Protein AF-A0A242K2K5-F1 (afdb_monomer)

Structure (mmCIF, N/CA/C/O backbone):
data_AF-A0A242K2K5-F1
#
_entry.id   AF-A0A242K2K5-F1
#
loop_
_atom_site.group_PDB
_atom_site.id
_atom_site.type_symbol
_atom_site.label_atom_id
_atom_site.label_alt_id
_atom_site.label_comp_id
_atom_site.label_asym_id
_atom_site.label_entity_id
_atom_site.label_seq_id
_atom_site.pdbx_PDB_ins_code
_atom_site.Cartn_x
_atom_site.Cartn_y
_atom_site.Cartn_z
_atom_site.occupancy
_atom_site.B_iso_or_equiv
_atom_site.auth_seq_id
_atom_site.auth_comp_id
_atom_site.auth_asym_id
_atom_site.auth_atom_id
_atom_site.pdbx_PDB_model_num
ATOM 1 N N . MET A 1 1 ? 14.936 3.794 -12.060 1.00 76.62 1 MET A N 1
ATOM 2 C CA . MET A 1 1 ? 13.485 3.927 -11.841 1.00 76.62 1 MET A CA 1
ATOM 3 C C . MET A 1 1 ? 12.733 3.167 -12.925 1.00 76.62 1 MET A C 1
ATOM 5 O O . MET A 1 1 ? 13.070 3.338 -14.094 1.00 76.62 1 MET A O 1
ATOM 9 N N . GLU A 1 2 ? 11.782 2.322 -12.540 1.00 84.19 2 GLU A N 1
ATOM 10 C CA . GLU A 1 2 ? 10.901 1.520 -13.400 1.00 84.19 2 GLU A CA 1
ATOM 11 C C . GLU A 1 2 ? 9.464 1.632 -12.854 1.00 84.19 2 GLU A C 1
ATOM 13 O O . GLU A 1 2 ? 9.261 1.518 -11.647 1.00 84.19 2 GLU A O 1
ATOM 18 N N . LEU A 1 3 ? 8.475 1.900 -13.717 1.00 87.56 3 LEU A N 1
ATOM 19 C CA . LEU A 1 3 ? 7.049 1.927 -13.362 1.00 87.56 3 LEU A CA 1
ATOM 20 C C . LEU A 1 3 ? 6.342 0.788 -14.097 1.00 87.56 3 LEU A C 1
ATOM 22 O O . LEU A 1 3 ? 6.282 0.780 -15.325 1.00 87.56 3 LEU A O 1
ATOM 26 N N . THR A 1 4 ? 5.782 -0.156 -13.345 1.00 87.19 4 THR A N 1
ATOM 27 C CA . THR A 1 4 ? 5.014 -1.283 -13.886 1.00 87.19 4 THR A CA 1
ATOM 28 C C . THR A 1 4 ? 3.540 -1.108 -13.565 1.00 87.19 4 THR A C 1
ATOM 30 O O . THR A 1 4 ? 3.153 -1.106 -12.400 1.00 87.19 4 THR A O 1
ATOM 33 N N . ILE A 1 5 ? 2.700 -1.003 -14.591 1.00 87.81 5 ILE A N 1
ATOM 34 C CA . ILE A 1 5 ? 1.245 -0.951 -14.429 1.00 87.81 5 ILE A CA 1
ATOM 35 C C . ILE A 1 5 ? 0.679 -2.352 -14.629 1.00 87.81 5 ILE A C 1
ATOM 37 O O . ILE A 1 5 ? 0.925 -2.993 -15.650 1.00 87.81 5 ILE A O 1
ATOM 41 N N . TYR A 1 6 ? -0.095 -2.824 -13.658 1.00 84.62 6 TYR A N 1
ATOM 42 C CA . TYR A 1 6 ? -0.685 -4.155 -13.676 1.00 84.62 6 TYR A CA 1
ATOM 43 C C . TYR A 1 6 ? -2.082 -4.160 -13.055 1.00 84.62 6 TYR A C 1
ATOM 45 O O . TYR A 1 6 ? -2.455 -3.268 -12.293 1.00 84.62 6 TYR A O 1
ATOM 53 N N . PHE A 1 7 ? -2.861 -5.185 -13.388 1.00 85.38 7 PHE A N 1
ATOM 54 C CA . PHE A 1 7 ? -4.141 -5.456 -12.748 1.00 85.38 7 PHE A CA 1
ATOM 55 C C . PHE A 1 7 ? -3.933 -6.501 -11.652 1.00 85.38 7 PHE A C 1
ATOM 57 O O . PHE A 1 7 ? -3.407 -7.579 -11.927 1.00 85.38 7 PHE A O 1
ATOM 64 N N . ASP A 1 8 ? -4.308 -6.187 -10.412 1.00 80.12 8 ASP A N 1
ATOM 65 C CA . ASP A 1 8 ? -4.069 -7.061 -9.253 1.00 80.12 8 ASP A CA 1
ATOM 66 C C . ASP A 1 8 ? -5.226 -8.037 -8.959 1.00 80.12 8 ASP A C 1
ATOM 68 O O . ASP A 1 8 ? -5.185 -8.767 -7.970 1.00 80.12 8 ASP A O 1
ATOM 72 N N . GLY A 1 9 ? -6.251 -8.049 -9.817 1.00 78.69 9 GLY A N 1
ATOM 73 C CA . GLY A 1 9 ? -7.481 -8.823 -9.649 1.00 78.69 9 GLY A CA 1
ATOM 74 C C . GLY A 1 9 ? -8.670 -7.991 -9.166 1.00 78.69 9 GLY A C 1
ATOM 75 O O . GLY A 1 9 ? -9.808 -8.403 -9.377 1.00 78.69 9 GLY A O 1
ATOM 76 N N . GLN A 1 10 ? -8.430 -6.811 -8.587 1.00 86.50 10 GLN A N 1
ATOM 77 C CA . GLN A 1 10 ? -9.483 -5.910 -8.111 1.00 86.50 10 GLN A CA 1
ATOM 78 C C . GLN A 1 10 ? -9.345 -4.499 -8.696 1.00 86.50 10 GLN A C 1
ATOM 80 O O . GLN A 1 10 ? -10.337 -3.905 -9.114 1.00 86.50 10 GLN A O 1
ATOM 85 N N . TYR A 1 11 ? -8.121 -3.979 -8.778 1.00 88.94 11 TYR A N 1
ATOM 86 C CA . TYR A 1 11 ? -7.806 -2.645 -9.269 1.00 88.94 11 TYR A CA 1
ATOM 87 C C . TYR A 1 11 ? -6.583 -2.645 -10.183 1.00 88.94 11 TYR A C 1
ATOM 89 O O . TYR A 1 11 ? -5.674 -3.474 -10.090 1.00 88.94 11 TYR A O 1
ATOM 97 N N . TRP A 1 12 ? -6.514 -1.634 -11.040 1.00 88.94 12 TRP A N 1
ATOM 98 C CA . TRP A 1 12 ? -5.271 -1.281 -11.706 1.00 88.94 12 TRP A CA 1
ATOM 99 C C . TRP A 1 12 ? -4.341 -0.580 -10.720 1.00 88.94 12 TRP A C 1
ATOM 101 O O . TRP A 1 12 ? -4.732 0.365 -10.035 1.00 88.94 12 T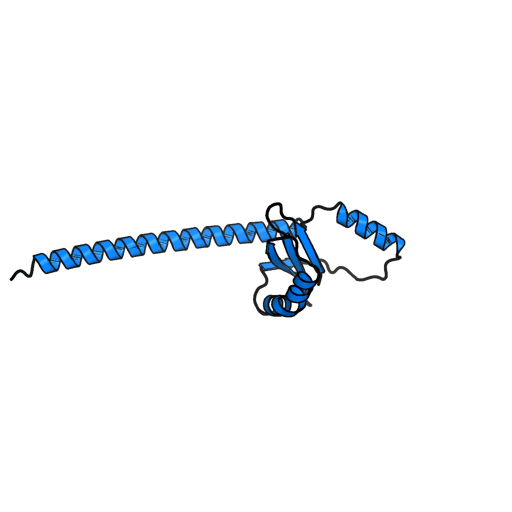RP A O 1
ATOM 111 N N . SER A 1 13 ? -3.112 -1.075 -10.629 1.00 85.69 13 SER A N 1
ATOM 112 C CA . SER A 1 13 ? -2.079 -0.590 -9.717 1.00 85.69 13 SER A CA 1
ATOM 113 C C . SER A 1 13 ? -0.781 -0.317 -10.478 1.00 85.69 13 SER A C 1
ATOM 115 O O . SER A 1 13 ? -0.438 -1.031 -11.419 1.00 85.69 13 SER A O 1
ATOM 117 N N . GLY A 1 14 ? -0.058 0.718 -10.063 1.00 88.56 14 GLY A N 1
ATOM 118 C CA . GLY A 1 14 ? 1.305 1.016 -10.486 1.00 88.56 14 GLY A CA 1
ATOM 119 C C . GLY A 1 14 ? 2.298 0.587 -9.414 1.00 88.56 14 GLY A C 1
ATOM 120 O O . GLY A 1 14 ? 2.125 0.921 -8.243 1.00 88.56 14 GLY A O 1
ATOM 121 N N . LEU A 1 15 ? 3.330 -0.152 -9.803 1.00 86.00 15 LEU A N 1
ATOM 122 C CA . LEU A 1 15 ? 4.491 -0.451 -8.974 1.00 86.00 15 LEU A CA 1
ATOM 123 C C . LEU A 1 15 ? 5.654 0.419 -9.434 1.00 86.00 15 LEU A C 1
ATOM 125 O O . LEU A 1 15 ? 6.105 0.287 -10.569 1.00 86.00 15 LEU A O 1
ATOM 129 N N . VAL A 1 16 ? 6.128 1.290 -8.556 1.00 87.69 16 VAL A N 1
ATOM 130 C CA . VAL A 1 16 ? 7.328 2.095 -8.771 1.00 87.69 16 VAL A CA 1
ATOM 131 C C . VA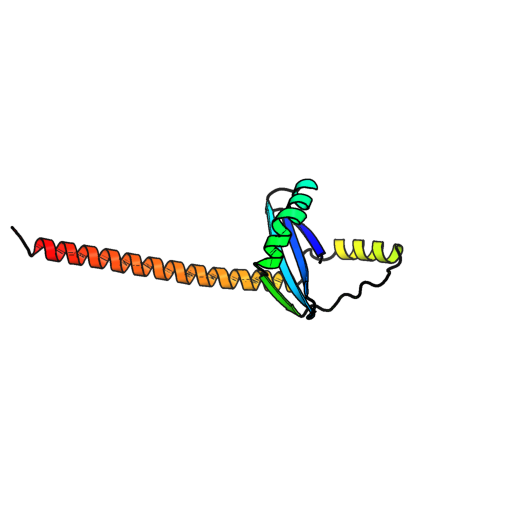L A 1 16 ? 8.490 1.378 -8.102 1.00 87.69 16 VAL A C 1
ATOM 133 O O . VAL A 1 16 ? 8.455 1.149 -6.895 1.00 87.69 16 VAL A O 1
ATOM 136 N N . GLU A 1 17 ? 9.518 1.049 -8.876 1.00 84.31 17 GLU A N 1
ATOM 137 C CA . GLU A 1 17 ? 10.789 0.513 -8.396 1.00 84.31 17 GLU A CA 1
ATOM 138 C C . GLU A 1 17 ? 11.903 1.536 -8.661 1.00 84.31 17 GLU A C 1
ATOM 140 O O . GLU A 1 17 ? 12.149 1.958 -9.796 1.00 84.31 17 GLU A O 1
ATOM 145 N N . TYR A 1 18 ? 12.606 1.949 -7.613 1.00 82.50 18 TYR A N 1
ATOM 146 C CA . TYR A 1 18 ? 13.728 2.881 -7.688 1.00 82.50 18 TYR A CA 1
ATOM 147 C C . TYR A 1 18 ? 14.920 2.307 -6.931 1.00 82.50 18 TYR A C 1
ATOM 149 O O . TYR A 1 18 ? 14.761 1.783 -5.837 1.00 82.50 18 TYR A O 1
ATOM 157 N N . GLN A 1 19 ? 16.112 2.385 -7.519 1.00 77.06 19 GLN A N 1
ATOM 158 C CA . GLN A 1 19 ? 17.344 1.990 -6.848 1.00 77.06 19 GLN A CA 1
ATOM 159 C C . GLN A 1 19 ? 18.119 3.259 -6.527 1.00 77.06 19 GLN A C 1
ATOM 161 O O . GLN A 1 19 ? 18.359 4.069 -7.423 1.00 77.06 19 GLN A O 1
ATOM 166 N N . ASP A 1 20 ? 18.432 3.433 -5.249 1.00 72.50 20 ASP A N 1
ATOM 167 C CA . ASP A 1 20 ? 19.157 4.593 -4.747 1.00 72.50 20 ASP A CA 1
ATOM 168 C C . ASP A 1 20 ? 20.665 4.480 -5.021 1.00 72.50 20 ASP A C 1
ATOM 170 O O . ASP A 1 20 ? 21.157 3.395 -5.339 1.00 72.50 20 ASP A O 1
ATOM 174 N N . ALA A 1 21 ? 21.406 5.577 -4.841 1.00 70.44 21 ALA A N 1
ATOM 175 C CA . ALA A 1 21 ? 22.858 5.636 -5.060 1.00 70.44 21 ALA A CA 1
ATOM 176 C C . ALA A 1 21 ? 23.649 4.622 -4.207 1.00 70.44 21 ALA A C 1
ATOM 178 O O . ALA A 1 21 ? 24.749 4.216 -4.564 1.00 70.44 21 ALA A O 1
ATOM 179 N N . GLU A 1 22 ? 23.067 4.171 -3.097 1.00 69.69 22 GLU A N 1
ATOM 180 C CA . GLU A 1 22 ? 23.636 3.161 -2.200 1.00 69.69 22 GLU A CA 1
ATOM 181 C C . GLU A 1 22 ? 23.213 1.718 -2.556 1.00 69.69 22 GLU A C 1
ATOM 183 O O . GLU A 1 22 ? 23.386 0.788 -1.768 1.00 69.69 22 GLU A O 1
ATOM 188 N N . GLY A 1 23 ? 22.599 1.508 -3.725 1.00 69.38 23 GLY A N 1
ATOM 189 C CA . GLY A 1 23 ? 22.162 0.192 -4.207 1.00 69.38 23 GLY A CA 1
ATOM 190 C C . GLY A 1 23 ? 20.876 -0.331 -3.555 1.00 69.38 23 GLY A C 1
ATOM 191 O O . GLY A 1 23 ? 20.467 -1.473 -3.792 1.00 69.38 23 GLY A O 1
ATOM 192 N N . ARG A 1 24 ? 20.208 0.496 -2.747 1.00 72.25 24 ARG A N 1
ATOM 193 C CA . ARG A 1 24 ? 18.983 0.143 -2.025 1.00 72.25 24 ARG A CA 1
ATOM 194 C C . ARG A 1 24 ? 17.776 0.220 -2.957 1.00 72.25 24 ARG A C 1
ATOM 196 O O . ARG A 1 24 ? 17.517 1.264 -3.548 1.00 72.25 24 ARG A O 1
ATOM 203 N N . LEU A 1 25 ? 17.049 -0.885 -3.111 1.00 74.69 25 LEU A N 1
ATOM 204 C CA . LEU A 1 25 ? 15.814 -0.941 -3.887 1.00 74.69 25 LEU A CA 1
ATOM 205 C C . LEU A 1 25 ? 14.661 -0.452 -3.017 1.00 74.69 25 LEU A C 1
ATOM 207 O O . LEU A 1 25 ? 14.316 -1.087 -2.020 1.00 74.69 25 LEU A O 1
ATOM 211 N N . ARG A 1 26 ? 14.060 0.653 -3.436 1.00 78.75 26 ARG A N 1
ATOM 212 C CA . ARG A 1 26 ? 12.859 1.228 -2.858 1.00 78.75 26 ARG A CA 1
ATOM 213 C C . ARG A 1 26 ? 11.668 0.950 -3.766 1.00 78.75 26 ARG A C 1
ATOM 215 O O . ARG A 1 26 ? 11.752 1.097 -4.989 1.00 78.75 26 ARG A O 1
ATOM 222 N N . VAL A 1 27 ? 10.561 0.533 -3.162 1.00 80.81 27 VAL A N 1
ATOM 223 C CA . VAL A 1 27 ? 9.347 0.150 -3.888 1.00 80.81 27 VAL A CA 1
ATOM 224 C C . VAL A 1 27 ? 8.146 0.906 -3.331 1.00 80.81 27 VAL A C 1
ATOM 226 O O . VAL A 1 27 ? 7.993 1.021 -2.117 1.00 80.81 27 VAL A O 1
ATOM 229 N N . HIS A 1 28 ? 7.283 1.402 -4.214 1.00 84.00 28 HIS A N 1
ATOM 230 C CA . HIS A 1 28 ? 6.015 2.028 -3.847 1.00 84.00 28 HIS A CA 1
ATOM 231 C C . HIS A 1 28 ? 4.883 1.495 -4.724 1.00 84.00 28 HIS A C 1
ATOM 233 O O . HIS A 1 28 ? 5.035 1.345 -5.938 1.00 84.00 28 HIS A O 1
ATOM 239 N N . ARG A 1 29 ? 3.727 1.213 -4.114 1.00 85.56 29 ARG A N 1
ATOM 240 C CA . ARG A 1 29 ? 2.533 0.753 -4.827 1.00 85.56 29 ARG A CA 1
ATOM 241 C C . ARG A 1 29 ? 1.468 1.844 -4.821 1.00 85.56 29 ARG A C 1
ATOM 243 O O . ARG A 1 29 ? 0.890 2.142 -3.783 1.00 85.56 29 ARG A O 1
ATOM 250 N N . HIS A 1 30 ? 1.121 2.323 -6.007 1.00 85.94 30 HIS A N 1
ATOM 251 C CA . HIS A 1 30 ? 0.012 3.240 -6.225 1.00 85.94 30 HIS A CA 1
ATOM 252 C C . HIS A 1 30 ? -1.209 2.500 -6.793 1.00 85.94 30 HIS A C 1
ATOM 254 O O . HIS A 1 30 ? -1.065 1.625 -7.645 1.00 85.94 30 HIS A O 1
ATOM 260 N N . VAL A 1 31 ? -2.420 2.829 -6.340 1.00 88.69 31 VAL A N 1
ATOM 261 C CA . VAL A 1 31 ? -3.668 2.230 -6.843 1.00 88.69 31 VAL A CA 1
ATOM 262 C C . VAL A 1 31 ? -4.413 3.265 -7.681 1.00 88.69 31 VAL A C 1
ATOM 264 O O . VAL A 1 31 ? -4.855 4.278 -7.151 1.00 88.69 31 VAL A O 1
ATOM 267 N N . PHE A 1 32 ? -4.583 2.979 -8.974 1.00 86.69 32 PHE A N 1
ATOM 268 C CA . PHE A 1 32 ? -5.352 3.805 -9.913 1.00 86.69 32 PHE A CA 1
ATOM 269 C C . PHE A 1 32 ? -6.858 3.513 -9.852 1.00 86.69 32 PHE A C 1
ATOM 271 O O . PHE A 1 32 ? -7.675 4.366 -10.188 1.00 86.69 32 PHE A O 1
ATOM 278 N N . GLY A 1 33 ? -7.243 2.308 -9.421 1.00 88.81 33 GLY A N 1
ATOM 279 C CA . GLY A 1 33 ? -8.640 1.877 -9.394 1.00 88.81 33 GLY A CA 1
ATOM 280 C C . GLY A 1 33 ? -9.059 1.274 -10.735 1.00 88.81 33 GLY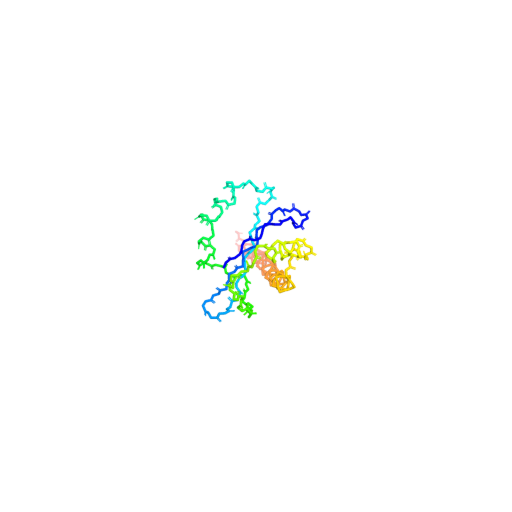 A C 1
AT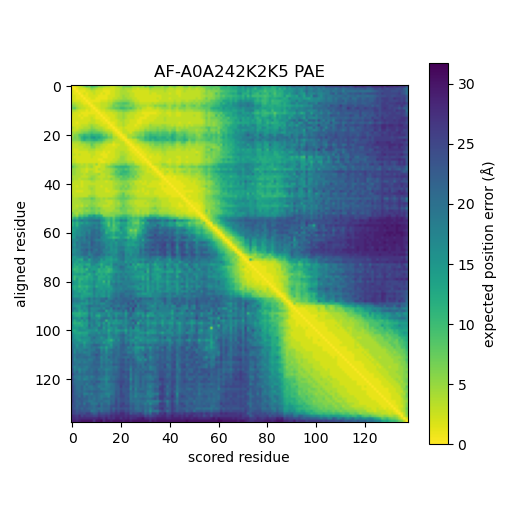OM 281 O O . GLY A 1 33 ? -8.786 0.102 -10.996 1.00 88.81 33 GLY A O 1
ATOM 282 N N . SER A 1 34 ? -9.726 2.057 -11.585 1.00 86.06 34 SER A N 1
ATOM 283 C CA . SER A 1 34 ? -10.064 1.649 -12.957 1.00 86.06 34 SER A CA 1
ATOM 284 C C . SER A 1 34 ? -8.832 1.631 -13.863 1.00 86.06 34 SER A C 1
ATOM 286 O O . SER A 1 34 ? -7.791 2.177 -13.509 1.00 86.06 34 SER A O 1
ATOM 288 N N . LYS A 1 35 ? -8.951 1.025 -15.054 1.00 89.31 35 LYS A N 1
ATOM 289 C CA . LYS A 1 35 ? -7.866 1.016 -16.046 1.00 89.31 35 LYS A CA 1
ATOM 290 C C . LYS A 1 35 ? -7.410 2.454 -16.331 1.00 89.31 35 LYS A C 1
ATOM 292 O O . LYS A 1 35 ? -8.228 3.215 -16.851 1.00 89.31 35 LYS A O 1
ATOM 297 N N . PRO A 1 36 ? -6.161 2.828 -15.993 1.00 89.25 36 PRO A N 1
ATOM 298 C CA . PRO A 1 36 ? -5.694 4.190 -16.188 1.00 89.25 36 PRO A CA 1
ATOM 299 C C . PRO A 1 36 ? -5.559 4.466 -17.683 1.00 89.25 36 PRO A C 1
ATOM 301 O O . PRO A 1 36 ? -5.128 3.596 -18.448 1.00 89.25 36 PRO A O 1
ATOM 304 N N . LYS A 1 37 ? -5.947 5.669 -18.101 1.00 91.00 37 LYS A N 1
ATOM 305 C CA . LYS A 1 37 ? -5.594 6.191 -19.422 1.00 91.00 37 LYS A CA 1
ATOM 306 C C . LYS A 1 37 ? -4.166 6.721 -19.382 1.00 91.00 37 LYS A C 1
ATOM 308 O O . LYS A 1 37 ? -3.648 7.023 -18.309 1.00 91.00 37 LYS A O 1
ATOM 313 N N . ASP A 1 38 ? -3.565 6.921 -20.547 1.00 88.00 38 ASP A N 1
ATOM 314 C CA . ASP A 1 38 ? -2.196 7.443 -20.646 1.00 88.00 38 ASP A CA 1
ATOM 315 C C . ASP A 1 38 ? -2.036 8.783 -19.903 1.00 88.00 38 ASP A C 1
ATOM 317 O O . ASP A 1 38 ? -1.074 8.967 -19.167 1.00 88.00 38 ASP A O 1
ATOM 321 N N . GLN A 1 39 ? -3.047 9.657 -19.968 1.00 89.12 39 GLN A N 1
ATOM 322 C CA . GLN A 1 39 ? -3.088 10.926 -19.226 1.00 89.12 39 GLN A CA 1
ATOM 323 C C . GLN A 1 39 ? -3.121 10.748 -17.701 1.00 89.12 39 GLN A C 1
ATOM 325 O O . GLN A 1 39 ? -2.596 11.576 -16.963 1.00 89.12 39 GLN A O 1
ATOM 330 N N . ASP A 1 40 ? -3.760 9.686 -17.205 1.00 86.12 40 ASP A N 1
ATOM 331 C CA . ASP A 1 40 ? -3.806 9.400 -15.768 1.00 86.12 40 ASP A CA 1
ATOM 332 C C . ASP A 1 40 ? -2.444 8.918 -15.268 1.00 86.12 40 ASP A C 1
ATOM 334 O O . ASP A 1 40 ? -2.034 9.250 -14.155 1.00 86.12 40 ASP A O 1
ATOM 338 N N . VAL A 1 41 ? -1.734 8.160 -16.108 1.00 87.56 41 VAL A N 1
ATOM 339 C CA . VAL A 1 41 ? -0.365 7.714 -15.840 1.00 87.56 41 VAL A CA 1
ATOM 340 C C . VAL A 1 41 ? 0.598 8.896 -15.874 1.00 87.56 41 VAL A C 1
ATOM 342 O O . VAL A 1 41 ? 1.411 9.036 -14.967 1.00 87.56 41 VAL A O 1
ATOM 345 N N . GLU A 1 42 ? 0.487 9.762 -16.879 1.00 88.19 42 GLU A N 1
ATOM 346 C CA . GLU A 1 42 ? 1.313 10.964 -17.008 1.00 88.19 42 GLU A CA 1
ATOM 347 C C . GLU A 1 42 ? 1.125 11.898 -15.811 1.00 88.19 42 GLU A C 1
ATOM 349 O O . GLU A 1 42 ? 2.098 12.265 -15.157 1.00 88.19 42 GLU A O 1
ATOM 354 N N . ARG A 1 43 ? -0.127 12.183 -15.437 1.00 88.94 43 ARG A N 1
ATOM 355 C CA . ARG A 1 43 ? -0.442 12.991 -14.253 1.00 88.94 43 ARG A CA 1
ATOM 356 C C . ARG A 1 43 ? 0.138 12.387 -12.977 1.00 88.94 43 ARG A C 1
ATOM 358 O O . ARG A 1 43 ? 0.705 13.100 -12.157 1.00 88.94 43 ARG A O 1
ATOM 365 N N . PHE A 1 44 ? 0.049 11.067 -12.818 1.00 88.81 44 PHE A N 1
ATOM 366 C CA . PHE A 1 44 ? 0.685 10.385 -11.693 1.00 88.81 44 PHE A CA 1
ATOM 367 C C . PHE A 1 44 ? 2.209 10.580 -11.684 1.00 88.81 44 PHE A C 1
ATOM 369 O O . PHE A 1 44 ? 2.768 10.865 -10.628 1.00 88.81 44 PHE A O 1
ATOM 376 N N . ILE A 1 45 ? 2.872 10.456 -12.837 1.00 88.25 45 ILE A N 1
ATOM 377 C CA . ILE A 1 45 ? 4.326 10.636 -12.959 1.00 88.25 45 ILE A CA 1
ATOM 378 C C . ILE A 1 45 ? 4.739 12.081 -12.654 1.00 88.25 45 ILE A C 1
ATOM 380 O O . ILE A 1 45 ? 5.761 12.287 -12.008 1.00 88.25 45 ILE A O 1
ATOM 384 N N . CYS A 1 46 ? 3.975 13.072 -13.109 1.00 87.38 46 CYS A N 1
ATOM 385 C CA . CYS A 1 46 ? 4.334 14.479 -12.948 1.00 87.38 46 CYS A CA 1
ATOM 386 C C . CYS A 1 46 ? 4.005 15.033 -11.559 1.00 87.38 46 CYS A C 1
ATOM 388 O O . CYS A 1 46 ? 4.797 15.793 -11.015 1.00 87.38 46 CYS A O 1
ATOM 390 N N . GLU A 1 47 ? 2.851 14.675 -10.998 1.00 86.44 47 GLU A N 1
ATOM 391 C CA . GLU A 1 47 ? 2.334 15.319 -9.785 1.00 86.44 47 GLU A CA 1
ATOM 392 C C . GLU A 1 47 ? 2.585 14.471 -8.538 1.00 86.44 47 GLU A C 1
ATOM 394 O O . GLU A 1 47 ? 3.117 14.959 -7.550 1.00 86.44 47 GLU A O 1
ATOM 399 N N . ARG A 1 48 ? 2.247 13.177 -8.579 1.00 83.00 48 ARG A N 1
ATOM 400 C CA . ARG A 1 48 ? 2.308 12.318 -7.384 1.00 83.00 48 ARG A CA 1
ATOM 401 C C . ARG A 1 48 ? 3.652 11.649 -7.164 1.00 83.00 48 ARG A C 1
ATOM 403 O O . ARG A 1 48 ? 4.033 11.397 -6.025 1.00 83.00 48 ARG A O 1
ATOM 410 N N . LEU A 1 49 ? 4.331 11.259 -8.237 1.00 84.75 49 LEU A N 1
ATOM 411 C CA . LEU A 1 49 ? 5.579 10.513 -8.132 1.00 84.75 49 LEU A CA 1
ATOM 412 C C . LEU A 1 49 ? 6.672 11.303 -7.390 1.00 84.75 49 LEU A C 1
ATOM 414 O O . LEU A 1 49 ? 7.302 10.692 -6.530 1.00 84.75 49 LEU A O 1
ATOM 418 N N . PRO A 1 50 ? 6.873 12.617 -7.627 1.00 84.12 50 PRO A N 1
ATOM 419 C CA . PRO A 1 50 ? 7.851 13.401 -6.872 1.00 84.12 50 PRO A CA 1
ATOM 420 C C . PRO A 1 50 ? 7.547 13.429 -5.367 1.00 84.12 50 PRO A C 1
ATOM 422 O O . PRO A 1 50 ? 8.434 13.160 -4.564 1.00 84.12 50 PRO A O 1
ATOM 425 N N . GLU A 1 51 ? 6.279 13.627 -4.987 1.00 81.56 51 GLU A N 1
ATOM 426 C CA . GLU A 1 51 ? 5.838 13.624 -3.582 1.00 81.56 51 GLU A CA 1
ATOM 427 C C . GLU A 1 51 ? 6.143 12.286 -2.886 1.00 81.56 51 GLU A C 1
ATOM 429 O O . GLU A 1 51 ? 6.610 12.237 -1.746 1.00 81.56 51 GLU A O 1
ATOM 434 N N . ILE A 1 52 ? 5.914 11.175 -3.592 1.00 77.81 52 ILE A N 1
ATOM 435 C CA . ILE A 1 52 ? 6.216 9.824 -3.106 1.00 77.81 52 ILE A CA 1
ATOM 436 C C . ILE A 1 52 ? 7.727 9.625 -2.938 1.00 77.81 52 ILE A C 1
ATOM 438 O O . ILE A 1 52 ? 8.158 8.997 -1.969 1.00 77.81 52 ILE A O 1
ATOM 442 N N . MET A 1 53 ? 8.535 10.159 -3.860 1.00 75.06 53 MET A N 1
ATOM 443 C CA . MET A 1 53 ? 9.992 10.037 -3.796 1.00 75.06 53 MET A CA 1
ATOM 444 C C . MET A 1 53 ? 10.594 10.780 -2.598 1.00 75.06 53 MET A C 1
ATOM 446 O O . MET A 1 53 ? 11.612 10.329 -2.066 1.00 75.06 53 MET A O 1
ATOM 450 N N . GLU A 1 54 ? 9.960 11.864 -2.156 1.00 71.56 54 GLU A N 1
ATOM 451 C CA . GLU A 1 54 ? 10.404 12.672 -1.016 1.00 71.56 54 GLU A CA 1
ATOM 452 C C . GLU A 1 54 ? 9.948 12.115 0.341 1.00 71.56 54 GLU A C 1
ATOM 454 O O . GLU A 1 54 ? 10.667 12.272 1.328 1.00 71.56 54 GLU A O 1
ATOM 459 N N . THR A 1 55 ? 8.792 11.441 0.403 1.00 63.31 55 THR A N 1
ATOM 460 C CA . THR A 1 55 ? 8.082 11.257 1.683 1.00 63.31 55 THR A CA 1
ATOM 461 C C . THR A 1 55 ? 7.960 9.808 2.161 1.00 63.31 55 THR A C 1
ATOM 463 O O . THR A 1 55 ? 8.047 9.578 3.363 1.00 63.31 55 THR A O 1
ATOM 466 N N . ASP A 1 56 ? 7.761 8.818 1.278 1.00 55.84 56 ASP A N 1
ATOM 467 C CA . ASP A 1 56 ? 7.294 7.492 1.722 1.00 55.84 56 ASP A CA 1
ATOM 468 C C . ASP A 1 56 ? 7.750 6.335 0.814 1.00 55.84 56 ASP A C 1
ATOM 470 O O . ASP A 1 56 ? 7.176 6.042 -0.243 1.00 55.84 56 ASP A O 1
ATOM 474 N N . TRP A 1 57 ? 8.771 5.606 1.274 1.00 64.31 57 TRP A N 1
ATOM 475 C CA . TRP A 1 57 ? 9.260 4.390 0.626 1.00 64.31 57 TRP A CA 1
ATOM 476 C C . TRP A 1 57 ? 8.931 3.166 1.477 1.00 64.31 57 TRP A C 1
ATOM 478 O O . TRP A 1 57 ? 9.359 3.054 2.621 1.00 64.31 57 TRP A O 1
ATOM 488 N N . HIS A 1 58 ? 8.167 2.229 0.909 1.00 54.97 58 HIS A N 1
ATOM 489 C CA . HIS A 1 58 ? 7.507 1.174 1.685 1.00 54.97 58 HIS A CA 1
ATOM 490 C C . HIS A 1 58 ? 8.431 0.044 2.151 1.00 54.97 58 HIS A C 1
ATOM 492 O O . HIS A 1 58 ? 8.041 -0.723 3.027 1.00 54.97 58 HIS A O 1
ATOM 498 N N . SER A 1 59 ? 9.613 -0.118 1.553 1.00 54.75 59 SER A N 1
ATOM 499 C CA . SER A 1 59 ? 10.583 -1.135 1.965 1.00 54.75 59 SER A CA 1
ATOM 500 C C . SER A 1 59 ? 11.939 -0.890 1.309 1.00 54.75 59 SER A C 1
ATOM 502 O O . SER A 1 59 ? 12.011 -0.453 0.157 1.00 54.75 59 SER A O 1
ATOM 504 N N . GLU A 1 60 ? 12.996 -1.199 2.052 1.00 52.34 60 GLU A N 1
ATOM 505 C CA . GLU A 1 60 ? 14.392 -1.106 1.650 1.00 52.34 60 GLU A CA 1
ATOM 506 C C . GLU A 1 60 ? 14.939 -2.527 1.477 1.00 52.34 60 GLU A C 1
ATOM 508 O O . GLU A 1 60 ? 15.204 -3.234 2.446 1.00 52.34 60 GLU A O 1
ATOM 513 N N . ILE A 1 61 ? 15.085 -2.980 0.233 1.00 51.38 61 ILE A N 1
ATOM 514 C CA . ILE A 1 61 ? 15.657 -4.300 -0.063 1.00 51.38 61 ILE A CA 1
ATOM 515 C C . ILE A 1 61 ? 17.000 -4.088 -0.754 1.00 51.38 61 ILE A C 1
ATOM 517 O O . ILE A 1 61 ? 17.105 -3.244 -1.639 1.00 51.38 61 ILE A O 1
ATOM 521 N N . LYS A 1 62 ? 18.040 -4.871 -0.429 1.00 46.31 62 LYS A N 1
ATOM 522 C CA . LYS A 1 62 ? 19.273 -4.877 -1.240 1.00 46.31 62 LYS A CA 1
ATOM 523 C C . LYS A 1 62 ? 18.933 -5.259 -2.690 1.00 46.31 62 LYS A C 1
ATOM 525 O O . LYS A 1 62 ? 18.525 -6.396 -2.984 1.00 46.31 62 LYS A O 1
ATOM 530 N N . GLY A 1 63 ? 19.043 -4.276 -3.580 1.00 46.47 63 GLY A N 1
ATOM 531 C CA . GLY A 1 63 ? 18.875 -4.432 -5.015 1.00 46.47 63 GLY A CA 1
ATOM 532 C C . GLY A 1 63 ? 20.197 -4.852 -5.640 1.00 46.47 63 GLY A C 1
ATOM 533 O O . GLY A 1 63 ? 21.245 -4.328 -5.281 1.00 46.47 63 GLY A O 1
ATOM 534 N N . GLU A 1 64 ? 20.156 -5.798 -6.572 1.00 46.88 64 GLU A N 1
ATOM 535 C CA . GLU A 1 64 ? 21.283 -6.002 -7.483 1.00 46.88 64 GLU A CA 1
ATOM 536 C C . GLU A 1 64 ? 21.201 -4.915 -8.553 1.00 46.88 64 GLU A C 1
ATOM 538 O O . GLU A 1 64 ? 20.147 -4.723 -9.166 1.00 46.88 64 GLU A O 1
ATOM 543 N N . GLU A 1 65 ? 22.288 -4.172 -8.730 1.00 46.34 65 GLU A N 1
ATOM 544 C CA . GLU A 1 65 ? 22.397 -3.112 -9.724 1.00 46.34 65 GLU A CA 1
ATOM 545 C C . GLU A 1 65 ? 22.274 -3.712 -11.132 1.00 46.34 65 GLU A C 1
ATOM 547 O O . GLU A 1 65 ? 23.089 -4.529 -11.564 1.00 46.34 65 GLU A O 1
ATOM 552 N N . LYS A 1 66 ? 21.202 -3.366 -11.853 1.0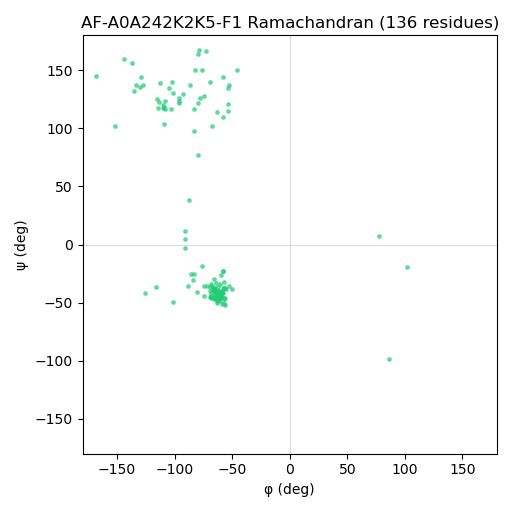0 51.62 66 LYS A N 1
ATOM 553 C CA . LYS A 1 66 ? 21.043 -3.785 -13.251 1.00 51.62 66 LYS A CA 1
ATOM 554 C C . LYS A 1 66 ? 21.821 -2.815 -14.135 1.00 51.62 66 LYS A C 1
ATOM 556 O O . LYS A 1 66 ? 21.299 -1.759 -14.495 1.00 51.62 66 LYS A O 1
ATOM 561 N N . GLU A 1 67 ? 23.037 -3.191 -14.522 1.00 48.25 67 GLU A N 1
ATOM 562 C CA . GLU A 1 67 ? 23.812 -2.451 -15.521 1.00 48.25 67 GLU A CA 1
ATOM 563 C C . GLU A 1 67 ? 23.002 -2.267 -16.816 1.00 48.25 67 GLU A C 1
ATOM 565 O O . GLU A 1 67 ? 22.574 -3.227 -17.472 1.00 48.25 67 GLU A O 1
ATOM 570 N N . ARG A 1 68 ? 22.789 -1.006 -17.206 1.00 50.91 68 ARG A N 1
ATOM 571 C CA . ARG A 1 68 ? 22.136 -0.641 -18.469 1.00 50.91 68 ARG A CA 1
ATOM 572 C C . ARG A 1 68 ? 23.143 -0.751 -19.609 1.00 50.91 68 ARG A C 1
ATOM 574 O O . ARG A 1 68 ? 23.671 0.244 -20.091 1.00 50.91 68 ARG A O 1
ATOM 581 N N . THR A 1 69 ? 23.413 -1.976 -20.039 1.00 55.47 69 THR A N 1
ATOM 582 C CA . THR A 1 69 ? 24.203 -2.226 -21.250 1.00 55.47 69 THR A CA 1
ATOM 583 C C . THR A 1 69 ? 23.367 -1.964 -22.506 1.00 55.47 69 THR A C 1
ATOM 585 O O . THR A 1 69 ? 22.144 -2.128 -22.512 1.00 55.47 69 THR A O 1
ATOM 588 N N . THR A 1 70 ? 24.009 -1.553 -23.599 1.00 59.31 70 THR A N 1
ATOM 589 C CA . TH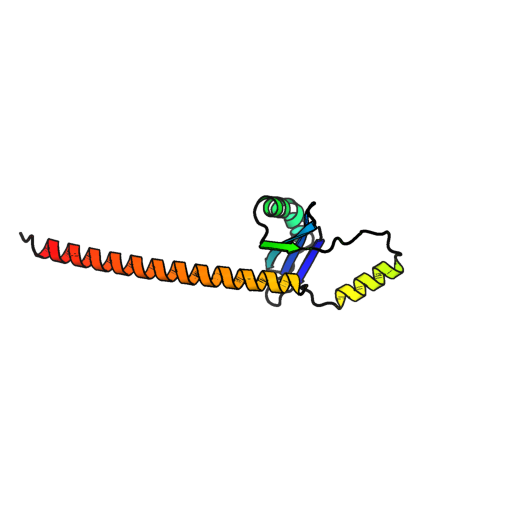R A 1 70 ? 23.374 -1.414 -24.916 1.00 59.31 70 THR A CA 1
ATOM 590 C C . THR A 1 70 ? 22.991 -2.801 -25.438 1.00 59.31 70 THR A C 1
ATOM 592 O O . THR A 1 70 ? 23.823 -3.585 -25.892 1.00 59.31 70 THR A O 1
ATOM 595 N N . ILE A 1 71 ? 21.705 -3.143 -25.337 1.00 69.12 71 ILE A N 1
ATOM 596 C CA . ILE A 1 71 ? 21.178 -4.455 -25.722 1.00 69.12 71 ILE A CA 1
ATOM 597 C C . ILE A 1 71 ? 20.701 -4.411 -27.177 1.00 69.12 71 ILE A C 1
ATOM 599 O O . ILE A 1 71 ? 19.901 -3.561 -27.556 1.00 69.12 71 ILE A O 1
ATOM 603 N N . ASN A 1 72 ? 21.141 -5.378 -27.987 1.00 84.25 72 ASN A N 1
ATOM 604 C CA . ASN A 1 72 ? 20.686 -5.546 -29.371 1.00 84.25 72 ASN A CA 1
ATOM 605 C C . ASN A 1 72 ? 19.137 -5.613 -29.453 1.00 84.25 72 ASN A C 1
ATOM 607 O O . ASN A 1 72 ? 18.536 -6.354 -28.665 1.00 84.25 72 ASN A O 1
ATOM 611 N N . PRO A 1 73 ? 18.483 -4.945 -30.426 1.00 78.94 73 PRO A N 1
ATOM 612 C CA . PRO A 1 73 ? 17.020 -4.903 -30.553 1.00 78.94 73 PRO A CA 1
ATOM 613 C C . PRO A 1 73 ? 16.329 -6.276 -30.510 1.00 78.94 73 PRO A C 1
ATOM 615 O O . PRO A 1 73 ? 15.300 -6.446 -29.856 1.00 78.94 73 PRO A O 1
ATOM 618 N N . LYS A 1 74 ? 16.933 -7.309 -31.113 1.00 81.75 74 LYS A N 1
ATOM 619 C CA . LYS A 1 74 ? 16.396 -8.682 -31.088 1.00 81.75 74 LYS A CA 1
ATOM 620 C C . LYS A 1 74 ? 16.432 -9.292 -29.683 1.00 81.75 74 LYS A C 1
ATOM 622 O O . LYS A 1 74 ? 15.540 -10.046 -29.294 1.00 81.75 74 LYS A O 1
ATOM 627 N N . ARG A 1 75 ? 17.466 -8.970 -28.900 1.00 79.25 75 ARG A N 1
ATOM 628 C CA . ARG A 1 75 ? 17.602 -9.397 -27.499 1.00 79.25 75 ARG A CA 1
ATOM 629 C C . ARG A 1 75 ? 16.651 -8.610 -26.592 1.00 79.25 75 ARG A C 1
ATOM 631 O O . ARG A 1 75 ? 16.073 -9.214 -25.693 1.00 79.25 75 ARG A O 1
ATOM 638 N N . MET A 1 76 ? 16.414 -7.329 -26.879 1.00 76.50 76 MET A N 1
ATOM 639 C CA . MET A 1 76 ? 15.411 -6.503 -26.195 1.00 76.50 76 MET A CA 1
ATOM 640 C C . MET A 1 76 ? 13.997 -7.067 -26.389 1.00 76.50 76 MET A C 1
ATOM 642 O O . MET A 1 76 ? 13.289 -7.292 -25.412 1.00 76.50 76 MET A O 1
ATOM 646 N N . GLN A 1 77 ? 13.615 -7.419 -27.621 1.00 74.12 77 GLN A N 1
ATOM 647 C CA . GLN A 1 77 ? 12.303 -8.012 -27.907 1.00 74.12 77 GLN A CA 1
ATOM 648 C C . GLN A 1 77 ? 12.089 -9.350 -27.175 1.00 74.12 77 GLN A C 1
ATOM 650 O O . GLN A 1 77 ? 11.020 -9.591 -26.610 1.00 74.12 77 GLN A O 1
ATOM 655 N N . ARG A 1 78 ? 13.123 -10.202 -27.117 1.00 78.38 78 ARG A N 1
ATOM 656 C CA . ARG A 1 78 ? 13.097 -11.458 -26.345 1.00 78.38 78 ARG A CA 1
ATOM 657 C C . ARG A 1 78 ? 12.977 -11.217 -24.839 1.00 78.38 78 ARG A C 1
ATOM 659 O O . ARG A 1 78 ? 12.258 -11.950 -24.168 1.00 78.38 78 ARG A O 1
ATOM 666 N N . LEU A 1 79 ? 13.664 -10.207 -24.298 1.00 76.94 79 LEU A N 1
ATOM 667 C CA . LEU A 1 79 ? 13.561 -9.828 -22.885 1.00 76.94 79 LEU A CA 1
ATOM 668 C C . LEU A 1 79 ? 12.161 -9.317 -22.538 1.00 76.94 79 LEU A C 1
ATOM 670 O O . LEU A 1 79 ? 11.615 -9.751 -21.527 1.00 76.94 79 LEU A O 1
ATOM 674 N N . LEU A 1 80 ? 11.555 -8.496 -23.400 1.00 69.25 80 LEU A N 1
ATOM 675 C CA . LEU A 1 80 ? 10.176 -8.025 -23.242 1.00 69.25 80 LEU A CA 1
ATOM 676 C C . LEU A 1 80 ? 9.179 -9.191 -23.246 1.00 69.25 80 LEU A C 1
ATOM 678 O O . LEU A 1 80 ? 8.328 -9.275 -22.367 1.00 69.25 80 LEU A O 1
ATOM 682 N N . GLN A 1 81 ? 9.305 -10.138 -24.183 1.00 74.81 81 GLN A N 1
ATOM 683 C CA . GLN A 1 81 ? 8.474 -11.351 -24.194 1.00 74.81 81 GLN A CA 1
ATOM 684 C C . GLN A 1 81 ? 8.689 -12.209 -22.939 1.00 74.81 81 GLN A C 1
ATOM 686 O O . GLN A 1 81 ? 7.732 -12.706 -22.352 1.00 74.81 81 GLN A O 1
ATOM 691 N N . LYS A 1 82 ? 9.938 -12.341 -22.480 1.00 75.31 82 LYS A N 1
ATOM 692 C CA . LYS A 1 82 ? 10.261 -13.072 -21.251 1.00 75.31 82 LYS A CA 1
ATOM 693 C C . LYS A 1 82 ? 9.693 -12.382 -20.010 1.00 75.31 82 LYS A C 1
ATOM 695 O O . LYS A 1 82 ? 9.257 -13.079 -19.106 1.00 75.31 82 LYS A O 1
ATOM 700 N N . GLN A 1 83 ? 9.689 -11.049 -19.952 1.00 66.38 83 GLN A N 1
ATOM 701 C CA . GLN A 1 83 ? 9.069 -10.283 -18.866 1.00 66.38 83 GLN A CA 1
ATOM 702 C C . GLN A 1 83 ? 7.543 -10.385 -18.884 1.00 66.38 83 GLN A C 1
ATOM 704 O O . GLN A 1 83 ? 6.964 -10.581 -17.824 1.00 66.38 83 GLN A O 1
ATOM 709 N N . LYS A 1 84 ? 6.900 -10.361 -20.061 1.00 62.19 84 LYS A N 1
ATOM 710 C CA . LYS A 1 84 ? 5.447 -10.590 -20.186 1.00 62.19 84 LYS A CA 1
ATOM 711 C C . LYS A 1 84 ? 4.999 -11.935 -19.601 1.00 62.19 84 LYS A C 1
ATOM 713 O O . LYS A 1 84 ? 3.897 -12.027 -19.080 1.00 62.19 84 LYS A O 1
ATOM 718 N N . ASN A 1 85 ? 5.861 -12.951 -19.672 1.00 65.81 85 ASN A N 1
ATOM 719 C CA . ASN A 1 85 ? 5.584 -14.298 -19.165 1.00 65.81 85 ASN A CA 1
ATOM 720 C C . ASN A 1 85 ? 6.030 -14.514 -17.707 1.00 65.81 85 ASN A C 1
ATOM 722 O O . ASN A 1 85 ? 5.837 -15.603 -17.167 1.00 65.81 85 ASN A O 1
ATOM 726 N N . LYS A 1 86 ? 6.667 -13.524 -17.070 1.00 65.00 86 LYS A N 1
ATOM 727 C CA . LYS A 1 86 ? 7.006 -13.593 -15.645 1.00 65.00 86 LYS A CA 1
ATOM 728 C C . LYS A 1 86 ? 5.789 -13.196 -14.804 1.00 65.00 86 LYS A C 1
ATOM 730 O O . LYS A 1 86 ? 4.994 -12.369 -15.247 1.00 65.00 86 LYS A O 1
ATOM 735 N N . PRO A 1 87 ? 5.649 -13.740 -13.582 1.00 61.84 87 PRO A N 1
ATOM 736 C CA . PRO A 1 87 ? 4.669 -13.225 -12.636 1.00 61.84 87 PRO A CA 1
ATOM 737 C C . PRO A 1 87 ? 4.875 -11.715 -12.446 1.00 61.84 87 PRO A C 1
ATOM 739 O O . PRO A 1 87 ? 6.006 -11.251 -12.305 1.00 61.84 87 PRO A O 1
ATOM 742 N N . LEU A 1 88 ? 3.766 -10.968 -12.463 1.00 58.72 88 LEU A N 1
ATOM 743 C CA . LEU A 1 88 ? 3.716 -9.496 -12.464 1.00 58.72 88 LEU A CA 1
ATOM 744 C C . LEU A 1 88 ? 4.429 -8.851 -11.266 1.00 58.72 88 LEU A C 1
ATOM 746 O O . LEU A 1 88 ? 4.822 -7.692 -11.326 1.00 58.72 88 LEU A O 1
ATOM 750 N N . LEU A 1 89 ? 4.590 -9.602 -10.178 1.00 59.88 89 LEU A N 1
ATOM 751 C CA . LEU A 1 89 ? 5.259 -9.172 -8.961 1.00 59.88 89 LEU A CA 1
ATOM 752 C C . LEU A 1 89 ? 6.517 -10.014 -8.759 1.00 59.88 89 LEU A C 1
ATOM 754 O O . LEU A 1 89 ? 6.441 -11.242 -8.688 1.00 59.88 89 LEU A O 1
ATOM 758 N N . SER A 1 90 ? 7.662 -9.345 -8.616 1.00 69.94 90 SER A N 1
ATOM 759 C CA . SER A 1 90 ? 8.891 -9.976 -8.131 1.00 69.94 90 SER A CA 1
ATOM 760 C C . SER A 1 90 ? 8.653 -10.592 -6.751 1.00 69.94 90 SER A C 1
ATOM 762 O O . SER A 1 90 ? 7.950 -10.005 -5.928 1.00 69.94 90 SER A O 1
ATOM 764 N N . THR A 1 91 ? 9.279 -11.733 -6.454 1.00 72.12 91 THR A N 1
ATOM 765 C CA . THR A 1 91 ? 9.212 -12.373 -5.128 1.00 72.12 91 THR A CA 1
ATOM 766 C C . THR A 1 91 ? 9.587 -11.392 -4.013 1.00 72.12 91 THR A C 1
ATOM 768 O O . THR A 1 91 ? 8.962 -11.385 -2.960 1.00 72.12 91 THR A O 1
ATOM 771 N N . LYS A 1 92 ? 10.545 -10.491 -4.274 1.00 70.00 92 LYS A N 1
ATOM 772 C CA . LYS A 1 92 ? 10.950 -9.427 -3.340 1.00 70.00 92 LYS A CA 1
ATOM 773 C C . LYS A 1 92 ? 9.816 -8.429 -3.066 1.00 70.00 92 LYS A C 1
ATOM 775 O O . LYS A 1 92 ? 9.547 -8.111 -1.914 1.00 70.00 92 LYS A O 1
ATOM 780 N N . ALA A 1 93 ? 9.112 -7.990 -4.109 1.00 68.75 93 ALA A N 1
ATOM 781 C CA . ALA A 1 93 ? 7.966 -7.092 -3.973 1.00 68.75 93 ALA A CA 1
ATOM 782 C C . ALA A 1 93 ? 6.790 -7.775 -3.251 1.00 68.75 93 ALA A C 1
ATOM 784 O O . ALA A 1 93 ? 6.124 -7.150 -2.430 1.00 68.75 93 ALA A O 1
ATOM 785 N N . GLN A 1 94 ? 6.560 -9.070 -3.503 1.00 74.06 94 GLN A N 1
ATOM 786 C CA . GLN A 1 94 ? 5.544 -9.847 -2.784 1.00 74.06 94 GLN A CA 1
ATOM 787 C C . GLN A 1 94 ? 5.852 -9.943 -1.283 1.00 74.06 94 GLN A C 1
ATOM 789 O O . GLN A 1 94 ? 4.943 -9.768 -0.473 1.00 74.06 94 GLN A O 1
ATOM 794 N N . LEU A 1 95 ? 7.120 -10.170 -0.918 1.00 76.06 95 LEU A N 1
ATOM 795 C CA . LEU A 1 95 ? 7.560 -10.216 0.479 1.00 76.06 95 LEU A CA 1
ATOM 796 C C . LEU A 1 95 ? 7.369 -8.865 1.184 1.00 76.06 95 LEU A C 1
ATOM 798 O O . LEU A 1 95 ? 6.760 -8.833 2.249 1.00 76.06 95 LEU A O 1
ATOM 802 N N . ALA A 1 96 ? 7.778 -7.754 0.562 1.00 73.25 96 ALA A N 1
ATOM 803 C CA . ALA A 1 96 ? 7.593 -6.417 1.138 1.00 73.25 96 ALA A CA 1
ATOM 804 C C . ALA A 1 96 ? 6.111 -6.064 1.367 1.00 73.25 96 ALA A C 1
ATOM 806 O O . ALA A 1 96 ? 5.736 -5.540 2.415 1.00 73.25 96 ALA A O 1
ATOM 807 N N . ILE A 1 97 ? 5.236 -6.399 0.411 1.00 78.19 97 ILE A N 1
ATOM 808 C CA . ILE A 1 97 ? 3.788 -6.173 0.551 1.00 78.19 97 ILE A CA 1
ATOM 809 C C . ILE A 1 97 ? 3.202 -7.025 1.690 1.00 78.19 97 ILE A C 1
ATOM 811 O O . ILE A 1 97 ? 2.292 -6.577 2.394 1.00 78.19 97 ILE A O 1
ATOM 815 N N . ALA A 1 98 ? 3.686 -8.258 1.867 1.00 80.81 98 ALA A N 1
ATOM 816 C CA . ALA A 1 98 ? 3.247 -9.132 2.951 1.00 80.81 98 ALA A CA 1
ATOM 817 C C . ALA A 1 98 ? 3.659 -8.581 4.325 1.00 80.81 98 ALA A C 1
ATOM 819 O O . ALA A 1 98 ? 2.805 -8.472 5.206 1.00 80.81 98 ALA A O 1
ATOM 820 N N . GLU A 1 99 ? 4.913 -8.154 4.476 1.00 84.94 99 GLU A N 1
ATOM 821 C CA . GLU A 1 99 ? 5.436 -7.552 5.708 1.00 84.94 99 GLU A CA 1
ATOM 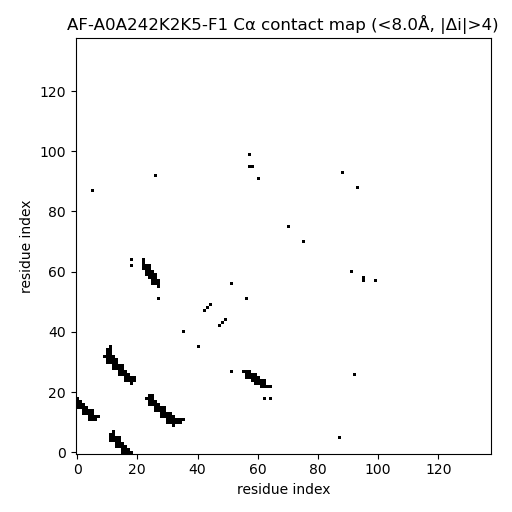822 C C . GLU A 1 99 ? 4.646 -6.294 6.106 1.00 84.94 99 GLU A C 1
ATOM 824 O O . GLU A 1 99 ? 4.180 -6.168 7.241 1.00 84.94 99 GLU A O 1
ATOM 829 N N . GLN A 1 100 ? 4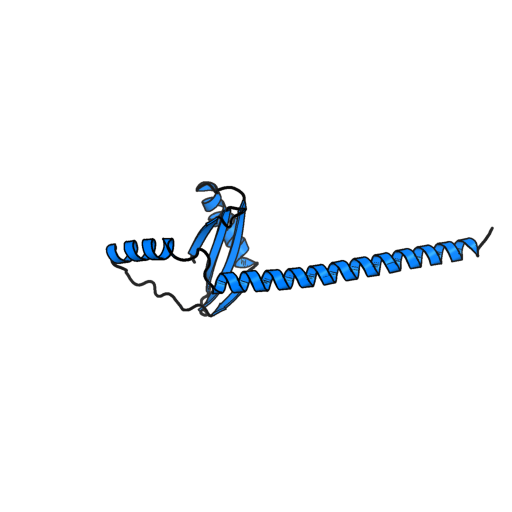.362 -5.413 5.141 1.00 81.56 100 GLN A N 1
ATOM 830 C CA . GLN A 1 100 ? 3.551 -4.218 5.382 1.00 81.56 100 GLN A CA 1
ATOM 831 C C . GLN A 1 100 ? 2.130 -4.564 5.860 1.00 81.56 100 GLN A C 1
ATOM 833 O O . GLN A 1 100 ? 1.584 -3.921 6.762 1.00 81.56 100 GLN A O 1
ATOM 838 N N . ARG A 1 101 ? 1.500 -5.587 5.266 1.00 83.06 101 ARG A N 1
ATOM 839 C CA . ARG A 1 101 ? 0.161 -6.035 5.684 1.00 83.06 101 ARG A CA 1
ATOM 840 C C . ARG A 1 101 ? 0.156 -6.535 7.125 1.00 83.06 101 ARG A C 1
ATOM 842 O O . ARG A 1 101 ? -0.827 -6.306 7.834 1.00 83.06 101 ARG A O 1
ATOM 849 N N . GLU A 1 102 ? 1.216 -7.207 7.562 1.00 90.00 102 GLU A N 1
ATOM 850 C CA . GLU A 1 102 ? 1.345 -7.657 8.947 1.00 90.00 102 GLU A CA 1
ATOM 851 C C . GLU A 1 102 ? 1.527 -6.487 9.913 1.00 90.00 102 GLU A C 1
ATOM 853 O O . GLU A 1 102 ? 0.811 -6.436 10.918 1.00 90.00 102 GLU A O 1
ATOM 858 N N . ALA A 1 103 ? 2.376 -5.512 9.579 1.00 89.69 103 ALA A N 1
ATOM 859 C CA . ALA A 1 103 ? 2.568 -4.304 10.381 1.00 89.69 103 ALA A CA 1
ATOM 860 C C . ALA A 1 103 ? 1.241 -3.552 10.603 1.00 89.69 103 ALA A C 1
ATOM 862 O O . ALA A 1 103 ? 0.805 -3.365 11.743 1.00 89.69 103 ALA A O 1
ATOM 863 N N . LEU A 1 104 ? 0.508 -3.258 9.522 1.00 92.19 104 LEU A N 1
ATOM 864 C CA . LEU A 1 104 ? -0.795 -2.581 9.591 1.00 92.19 104 LEU A CA 1
ATOM 865 C C . LEU A 1 104 ? -1.837 -3.379 10.391 1.00 92.19 104 LEU A C 1
ATOM 867 O O . LEU A 1 104 ? -2.700 -2.813 11.068 1.00 92.19 104 LEU A O 1
ATOM 871 N N . LYS A 1 105 ? -1.789 -4.715 10.327 1.00 93.69 105 LYS A N 1
ATOM 872 C CA . LYS A 1 105 ? -2.678 -5.583 11.111 1.00 93.69 105 LYS A CA 1
ATOM 873 C C . LYS A 1 105 ? -2.383 -5.476 12.607 1.00 93.69 105 LYS A C 1
ATOM 875 O O . LYS A 1 105 ? -3.329 -5.487 13.399 1.00 93.69 105 LYS A O 1
ATOM 880 N N . GLN A 1 106 ? -1.113 -5.386 12.998 1.00 91.75 106 GLN A N 1
ATOM 881 C CA . GLN A 1 106 ? -0.730 -5.213 14.400 1.00 91.75 106 GLN A CA 1
ATOM 882 C C . GLN A 1 106 ? -1.122 -3.831 14.920 1.00 91.75 106 GLN A C 1
ATOM 884 O O . GLN A 1 106 ? -1.759 -3.741 15.972 1.00 91.75 106 GLN A O 1
ATOM 889 N N . GLU A 1 107 ? -0.862 -2.774 14.151 1.00 92.31 107 GLU A N 1
ATOM 890 C CA . GLU A 1 107 ? -1.273 -1.412 14.505 1.00 92.31 107 GLU A CA 1
ATOM 891 C C . GLU A 1 107 ? -2.785 -1.312 14.715 1.00 92.31 107 GLU A C 1
ATOM 893 O O . GLU A 1 107 ? -3.240 -0.814 15.745 1.00 92.31 107 GLU A O 1
ATOM 898 N N . ARG A 1 108 ? -3.591 -1.875 13.804 1.00 93.31 108 ARG A N 1
ATOM 899 C CA . ARG A 1 108 ? -5.058 -1.912 13.947 1.00 93.31 108 ARG A CA 1
ATOM 900 C C . ARG A 1 108 ? -5.516 -2.634 15.210 1.00 93.31 108 ARG A C 1
ATOM 902 O O . ARG A 1 108 ? -6.472 -2.202 15.856 1.00 93.31 108 ARG A O 1
ATOM 909 N N . LYS A 1 109 ? -4.869 -3.743 15.577 1.00 93.31 109 LYS A N 1
ATOM 910 C CA . LYS A 1 109 ? -5.188 -4.457 16.824 1.00 93.31 109 LYS A CA 1
ATOM 911 C C . LYS A 1 109 ? -4.873 -3.599 18.045 1.00 93.31 109 LYS A C 1
ATOM 913 O O . LYS A 1 109 ? -5.684 -3.553 18.970 1.00 93.31 109 LYS A O 1
ATOM 918 N N . HIS A 1 110 ? -3.725 -2.926 18.037 1.00 92.44 110 HIS A N 1
ATOM 919 C CA . HIS A 1 110 ? -3.300 -2.052 19.123 1.00 92.44 110 HIS A CA 1
ATOM 920 C C . HIS A 1 110 ? -4.258 -0.865 19.295 1.00 92.44 110 HIS A C 1
ATOM 922 O O . HIS A 1 110 ? -4.799 -0.664 20.383 1.00 92.44 110 HIS A O 1
ATOM 928 N N . THR A 1 111 ? -4.573 -0.151 18.212 1.00 93.69 111 THR A N 1
ATOM 929 C CA . THR A 1 111 ? -5.507 0.986 18.244 1.00 93.69 111 THR A CA 1
ATOM 930 C C . THR A 1 111 ? -6.902 0.566 18.700 1.00 93.69 111 THR A C 1
ATOM 932 O O . THR A 1 111 ? -7.478 1.196 19.586 1.00 93.69 111 THR A O 1
ATOM 935 N N . THR A 1 112 ? -7.421 -0.555 18.189 1.00 94.00 112 THR A N 1
ATOM 936 C CA . THR A 1 112 ? -8.731 -1.088 18.603 1.00 94.00 112 THR A CA 1
ATOM 937 C C . THR A 1 112 ? -8.754 -1.446 20.092 1.00 94.00 112 THR A C 1
ATOM 939 O O . THR A 1 112 ? -9.749 -1.203 20.782 1.00 94.00 112 THR A O 1
ATOM 942 N N . ARG A 1 113 ? -7.665 -2.027 20.616 1.00 94.06 113 ARG A N 1
ATOM 943 C CA . ARG A 1 113 ? -7.544 -2.365 22.040 1.00 94.06 113 ARG A CA 1
ATOM 944 C C . ARG A 1 113 ? -7.553 -1.108 22.910 1.00 94.06 113 ARG A C 1
ATOM 946 O O . ARG A 1 113 ? -8.306 -1.081 23.884 1.00 94.06 113 ARG A O 1
ATOM 953 N N . ASN A 1 114 ? -6.791 -0.083 22.533 1.00 93.31 114 ASN A N 1
ATOM 954 C CA . ASN A 1 114 ? -6.707 1.176 23.276 1.00 93.31 114 ASN A CA 1
ATOM 955 C C . ASN A 1 114 ? -8.057 1.896 23.306 1.00 93.31 114 ASN A C 1
ATOM 957 O O . ASN A 1 114 ? -8.568 2.174 24.388 1.00 93.31 114 ASN A O 1
ATOM 961 N N . GLN A 1 115 ? -8.720 2.038 22.155 1.00 93.38 115 GLN A N 1
ATOM 962 C CA . GLN A 1 115 ? -10.058 2.639 22.080 1.00 93.38 115 GLN A CA 1
ATOM 963 C C . GLN A 1 115 ? -11.085 1.904 22.954 1.00 93.38 115 GLN A C 1
ATOM 965 O O . GLN A 1 115 ? -11.972 2.512 23.554 1.00 93.38 115 GLN A O 1
ATOM 970 N N . LYS A 1 116 ? -10.999 0.569 23.039 1.00 95.00 116 LYS A N 1
ATOM 971 C CA . LYS A 1 116 ? -11.887 -0.221 23.903 1.00 95.00 116 LYS A CA 1
ATOM 972 C C . LYS A 1 116 ? -11.607 0.026 25.386 1.00 95.00 116 LYS A C 1
ATOM 974 O O . LYS A 1 116 ? -12.534 -0.045 26.192 1.00 95.00 116 LYS A O 1
ATOM 979 N N . GLN A 1 117 ? -10.352 0.264 25.752 1.00 93.38 117 GLN A N 1
ATOM 980 C CA . GLN A 1 117 ? -9.944 0.528 27.127 1.00 93.38 117 GLN A CA 1
ATOM 981 C C . GLN A 1 117 ? -10.342 1.939 27.568 1.00 93.38 117 GLN A C 1
ATOM 983 O O . GLN A 1 117 ? -10.961 2.067 28.623 1.00 93.38 117 GLN A O 1
ATOM 988 N N . GLU A 1 118 ? -10.123 2.945 26.721 1.00 93.88 118 GLU A N 1
ATOM 989 C CA . GLU A 1 118 ? -10.581 4.326 26.932 1.00 93.88 118 GLU A CA 1
ATOM 990 C C . GLU A 1 118 ? -12.101 4.379 27.112 1.00 93.88 118 GLU A C 1
ATOM 992 O O . GLU A 1 118 ? -12.594 4.829 28.142 1.00 93.88 118 GLU A O 1
ATOM 997 N N . LYS A 1 119 ? -12.870 3.760 26.202 1.00 94.88 119 LYS A N 1
ATOM 998 C CA . LYS A 1 119 ? -14.338 3.691 26.333 1.00 94.88 119 LYS A CA 1
ATOM 999 C C . LYS A 1 119 ? -14.794 3.057 27.650 1.00 94.88 119 LYS A C 1
ATOM 1001 O O . LYS A 1 119 ? -15.811 3.460 28.213 1.00 94.88 119 LYS A O 1
ATOM 1006 N N . LYS A 1 120 ? -14.085 2.035 28.146 1.00 94.06 120 LYS A N 1
ATOM 1007 C CA . LYS A 1 120 ? -14.404 1.410 29.441 1.00 94.06 120 LYS A CA 1
ATOM 1008 C C . LYS A 1 120 ? -14.119 2.354 30.609 1.00 94.06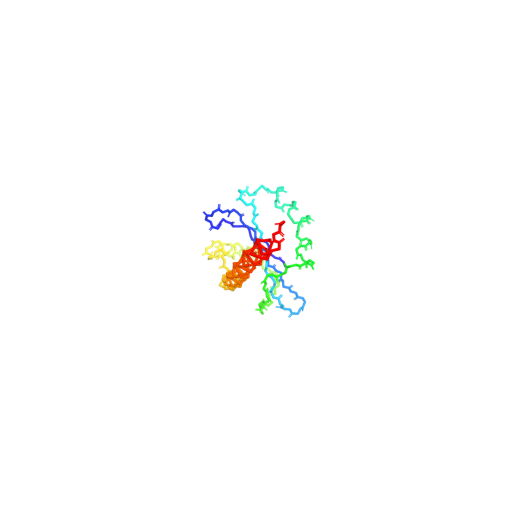 120 LYS A C 1
ATOM 1010 O O . LYS A 1 120 ? -14.930 2.393 31.534 1.00 94.06 120 LYS A O 1
ATOM 1015 N N . GLN A 1 121 ? -13.002 3.079 30.566 1.00 92.88 121 GLN A N 1
ATOM 1016 C CA . GLN A 1 121 ? -12.635 4.071 31.577 1.00 92.88 121 GLN A CA 1
ATOM 1017 C C . GLN A 1 121 ? -13.652 5.218 31.604 1.00 92.88 121 GLN A C 1
ATOM 1019 O O . GLN A 1 121 ? -14.219 5.476 32.662 1.00 92.88 121 GLN A O 1
ATOM 1024 N N . ASP A 1 122 ? -14.025 5.766 30.446 1.00 93.19 122 ASP A N 1
ATOM 1025 C CA . ASP A 1 122 ? -15.047 6.815 30.331 1.00 93.19 122 ASP A CA 1
ATOM 1026 C C . ASP A 1 122 ? -16.390 6.395 30.941 1.00 93.19 122 ASP A C 1
ATOM 1028 O O . ASP A 1 122 ? -17.032 7.141 31.686 1.00 93.19 122 ASP A O 1
ATOM 1032 N N . ILE A 1 123 ? -16.851 5.177 30.628 1.00 94.19 123 ILE A N 1
ATOM 1033 C CA . ILE A 1 123 ? -18.104 4.644 31.180 1.00 94.19 123 ILE A CA 1
ATOM 1034 C C . ILE A 1 123 ? -17.993 4.490 32.701 1.00 94.19 123 ILE A C 1
ATOM 1036 O O . ILE A 1 123 ? -18.956 4.775 33.421 1.00 94.19 123 ILE A O 1
ATOM 1040 N N . PHE A 1 124 ? -16.849 4.022 33.200 1.00 93.38 124 PHE A N 1
ATOM 1041 C CA . PHE A 1 124 ? -16.609 3.867 34.630 1.00 93.38 124 PHE A CA 1
ATOM 1042 C C . PHE A 1 124 ? -16.602 5.219 35.355 1.00 93.38 124 PHE A C 1
ATOM 1044 O O . PHE A 1 124 ? -17.294 5.370 36.365 1.00 93.38 124 PHE A O 1
ATOM 1051 N N . GLU A 1 125 ? -15.906 6.219 34.816 1.00 93.50 125 GLU A N 1
ATOM 1052 C CA . GLU A 1 125 ? -15.850 7.570 35.375 1.00 93.50 125 GLU A CA 1
ATOM 1053 C C . GLU A 1 125 ? -17.223 8.238 35.392 1.00 93.50 125 GLU A C 1
ATOM 1055 O O . GLU A 1 125 ? -17.648 8.724 36.441 1.00 93.50 125 GLU A O 1
ATOM 1060 N N . LYS A 1 126 ? -17.986 8.152 34.294 1.00 92.81 126 LYS A N 1
ATOM 1061 C CA . LYS A 1 126 ? -19.371 8.649 34.241 1.00 92.81 126 LYS A CA 1
ATOM 1062 C C . LYS A 1 126 ? -20.261 7.976 35.285 1.00 92.81 126 LYS A C 1
ATOM 1064 O O . LYS A 1 126 ? -21.070 8.637 35.935 1.00 92.81 126 LYS A O 1
ATOM 1069 N N . LYS A 1 127 ? -20.125 6.659 35.490 1.00 93.06 127 LYS A N 1
ATOM 1070 C CA . LYS A 1 127 ? -20.860 5.943 36.551 1.00 93.06 127 LYS A CA 1
ATOM 1071 C C . LYS A 1 127 ? -20.442 6.411 37.946 1.00 93.06 127 LYS A C 1
ATOM 1073 O O . LYS A 1 127 ? -21.305 6.560 38.812 1.00 93.06 127 LYS A O 1
ATOM 1078 N N . ARG A 1 128 ? -19.147 6.652 38.168 1.00 91.38 128 ARG A N 1
ATOM 1079 C CA . ARG A 1 128 ? -18.611 7.159 39.438 1.00 91.38 128 ARG A CA 1
ATOM 1080 C C . ARG A 1 128 ? -19.126 8.568 39.736 1.00 91.38 128 ARG A C 1
ATOM 1082 O O . ARG A 1 128 ? -19.610 8.787 40.843 1.00 91.38 128 ARG A O 1
ATOM 1089 N N . GLN A 1 129 ? -19.098 9.472 38.757 1.00 89.69 129 GLN A N 1
ATOM 1090 C CA . GLN A 1 129 ? -19.650 10.827 38.866 1.00 89.69 129 GLN A CA 1
ATOM 1091 C C . GLN A 1 129 ? -21.145 10.795 39.198 1.00 89.69 129 GLN A C 1
ATOM 1093 O O . GLN A 1 129 ? -21.538 11.335 40.227 1.00 89.69 129 GLN A O 1
ATOM 1098 N N . LYS A 1 130 ? -21.956 10.032 38.449 1.00 89.44 130 LYS A N 1
ATOM 1099 C CA . LYS A 1 130 ? -23.392 9.865 38.748 1.00 89.44 130 LYS A CA 1
ATOM 1100 C C . LYS A 1 130 ? -23.653 9.331 40.158 1.00 89.44 130 LYS A C 1
ATOM 1102 O O . LYS A 1 130 ? -24.629 9.709 40.799 1.00 89.44 130 LYS A O 1
ATOM 1107 N N . ARG A 1 131 ? -22.812 8.417 40.659 1.00 88.25 131 ARG A N 1
ATOM 1108 C CA . ARG A 1 131 ? -22.933 7.886 42.028 1.00 88.25 131 ARG A CA 1
ATOM 1109 C C . ARG A 1 131 ? -22.589 8.944 43.082 1.00 88.25 131 ARG A C 1
ATOM 1111 O O . ARG A 1 131 ? -23.220 8.952 44.134 1.00 88.25 131 ARG A O 1
ATOM 1118 N N . LEU A 1 132 ? -21.609 9.808 42.809 1.00 89.00 132 LEU A N 1
ATOM 1119 C CA . LEU A 1 132 ? -21.241 10.929 43.678 1.00 89.00 132 LEU A CA 1
ATOM 1120 C C . LEU A 1 132 ? -22.335 12.003 43.704 1.00 89.00 132 LEU A C 1
ATOM 1122 O O . LEU A 1 132 ? -22.711 12.431 44.789 1.00 89.00 132 LEU A O 1
ATOM 1126 N N . GLU A 1 133 ? -22.886 12.378 42.549 1.00 87.38 133 GLU A N 1
ATOM 1127 C CA . GLU A 1 133 ? -24.006 13.328 42.437 1.00 87.38 133 GLU A CA 1
ATOM 1128 C C . GLU A 1 133 ? -25.237 12.841 43.205 1.00 87.38 133 GLU A C 1
ATOM 1130 O O . GLU A 1 133 ? -25.785 13.582 44.012 1.00 87.38 133 GLU A O 1
ATOM 1135 N N . LYS A 1 134 ? -25.604 11.557 43.068 1.00 83.75 134 LYS A N 1
ATOM 1136 C CA . LYS A 1 134 ? -26.696 10.948 43.852 1.00 83.75 134 LYS A CA 1
ATOM 1137 C C . LYS A 1 134 ? -26.480 10.996 45.368 1.00 83.75 134 LYS A C 1
ATOM 1139 O O . LYS A 1 134 ? -27.447 10.924 46.114 1.00 83.75 134 LYS A O 1
ATOM 1144 N N . ARG A 1 135 ? -25.225 11.040 45.828 1.00 79.69 135 ARG A N 1
ATOM 1145 C CA . ARG A 1 135 ? -24.871 11.092 47.257 1.00 79.69 135 ARG A CA 1
ATOM 1146 C C . ARG A 1 135 ? -24.870 12.513 47.816 1.00 79.69 135 ARG A C 1
ATOM 1148 O O . ARG A 1 135 ? -25.051 12.670 49.016 1.00 79.69 135 ARG A O 1
ATOM 1155 N N . LYS A 1 136 ? -24.652 13.523 46.972 1.00 78.94 136 LYS A N 1
ATOM 1156 C CA . LYS A 1 136 ? -24.654 14.946 47.337 1.00 78.94 136 LYS A CA 1
ATOM 1157 C C . LYS A 1 136 ? -26.067 15.548 47.269 1.00 78.94 136 LYS A C 1
ATOM 1159 O O . LYS A 1 136 ? -26.205 16.652 46.767 1.00 78.94 136 LYS A O 1
ATOM 1164 N N . GLY A 1 137 ? -27.096 14.802 47.680 1.00 69.12 137 GLY A N 1
ATOM 1165 C CA . GLY A 1 137 ? -28.500 15.203 47.525 1.00 69.12 137 GLY A CA 1
ATOM 1166 C C . GLY A 1 137 ? -28.788 16.659 47.919 1.00 69.12 137 GLY A C 1
ATOM 1167 O O . GLY A 1 137 ? -28.106 17.213 48.783 1.00 69.12 137 GLY A O 1
ATOM 1168 N N . HIS A 1 138 ? -29.791 17.247 47.259 1.00 51.41 138 HIS A N 1
ATOM 1169 C CA . HIS A 1 138 ? -30.552 18.368 47.815 1.00 51.41 138 HIS A CA 1
ATOM 1170 C C . HIS A 1 138 ? -31.197 17.965 49.142 1.00 51.41 138 HIS A C 1
ATOM 1172 O O . HIS A 1 138 ? -31.598 16.780 49.250 1.00 51.41 138 HIS A O 1
#

Solvent-accessible surface area (backbone atoms only — not comparable to full-atom values): 8102 Å² total; per-residue (Å²): 114,50,79,46,77,47,73,78,86,85,34,24,29,38,39,40,40,38,65,46,97,86,40,36,28,32,39,42,80,45,77,66,45,57,86,72,51,72,68,55,53,49,49,40,58,71,63,48,44,57,56,41,75,76,72,59,70,75,40,83,41,91,40,81,83,78,79,88,68,94,66,55,70,75,58,46,54,51,49,52,54,53,54,71,72,41,75,95,61,53,72,68,57,51,49,48,54,51,54,52,54,52,53,54,51,51,52,52,51,50,54,54,51,49,56,54,50,51,55,51,49,54,53,50,50,54,52,50,49,55,55,52,56,69,68,65,60,133

Radius of gyration: 24.94 Å; Cα contacts (8 Å, |Δi|>4): 107; chains: 1; bounding box: 55×33×79 Å

Foldseek 3Di:
DDWAWDDPPQFIKIWDWDQDPVQWIFIDIGTPGHDDDPVNVVCCVPPVPVVCVPDDTQDTDRHDDDDPDDDDPVVVVVVVVVCVPDDSDDPVRVVSVVVSVVVVVVVVVVVVVVVVVVVVVVVVVVVVVVVVVVVVDD

pLDDT: mean 79.33, std 13.08, range [46.31, 95.0]

Secondary structure (DSSP, 8-state):
-EEEEEE-SSSEEEEEEEE-TTSEEEEEEEEEES---HHHHHHIIIIIHHHHHHH----EEE----------HHHHHHHHHHHHTS-SS-HHHHHHHHHHHHHHHHHHHHHHHHHHHHHHHHHHHHHHHHHHHHHS--

Organism: NCBI:txid1834193

Mean predicted aligned error: 14.66 Å

Sequence (138 aa):
MELTIYFDGQYWSGLVEYQDAEGRLRVHRHVFGSKPKDQDVERFICERLPEIMETDWHSEIKGEEKERTTINPKRMQRLLQKQKNKPLLSTKAQLAIAEQREALKQERKHTTRNQKQEKKQDIFEKKRQKRLEKRKGH

InterPro domains:
  IPR016787 Uncharacterised conserved protein UCP021328 [PF11208] (3-138)
  IPR016787 Uncharacterised conserved protein UCP021328 [PIRSF021328] (1-138)

Nearest PDB structures (foldseek):
  4lid-assembly1_B  TM=3.485E-01  e=3.011E+00  Sulfolobus spindle-shaped virus 1
  6uxd-assembly1_A  TM=5.339E-01  e=7.043E+00  Chlamydia trachomatis L2/434/Bu
  4f8b-assembly1_B-2  TM=4.233E-01  e=3.838E+00  Bacillus subtilis subsp. subtilis str. 168
  4r1v-assembly1_A  TM=3.507E-01  e=4.605E+00  Homo sapiens